Protein AF-A0A957MBE8-F1 (afdb_monomer_lite)

Sequence (113 aa):
HRGAEIARGEWLLFTDADMAHAVDGPRLAVSHALEQRLDALSLFVHQEYRSGLERLALSVAFAGLFAGRRPDNYVLNGQYILIRRAVYHESGGFGGVRGEALEDLALGNLLHR

pLDDT: mean 91.93, std 6.06, range [66.69, 98.25]
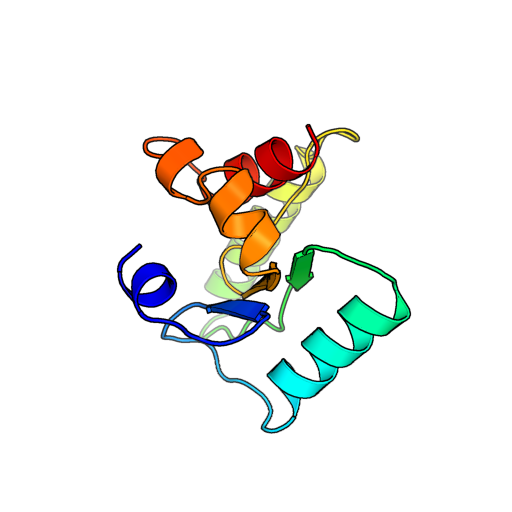
Foldseek 3Di:
DVCLVPDDDQKDKQADPPDDDDPCRVVVVVVVCVVVVHQKDADDDDDDDPDPVRVVVVVVVVVVVVVPDDPLFFAHDNRIMMGGSVLCVVLVHLVVQPPPPCSRSVNRNSSVD

Structure (mmCIF, N/CA/C/O backbone):
data_AF-A0A957MBE8-F1
#
_entry.id   AF-A0A957MBE8-F1
#
loop_
_atom_site.group_PDB
_atom_site.id
_atom_site.type_symbol
_atom_site.label_atom_id
_atom_site.label_alt_id
_atom_site.label_comp_id
_atom_site.label_asym_id
_atom_site.label_entity_id
_atom_site.label_seq_id
_atom_site.pdbx_PDB_ins_code
_atom_site.Cartn_x
_atom_site.Cartn_y
_atom_site.Cartn_z
_atom_site.occupancy
_atom_site.B_iso_or_equiv
_atom_site.auth_seq_id
_atom_site.auth_comp_id
_atom_site.auth_asym_id
_atom_site.auth_atom_id
_atom_site.pdbx_PDB_model_num
ATOM 1 N N . HIS A 1 1 ? -15.242 4.865 -3.372 1.00 79.62 1 HIS A N 1
ATOM 2 C CA . HIS A 1 1 ? -14.232 4.150 -4.183 1.00 79.62 1 HIS A CA 1
ATOM 3 C C . HIS A 1 1 ? -14.955 2.966 -4.808 1.00 79.62 1 HIS A C 1
ATOM 5 O O . HIS A 1 1 ? -15.082 1.930 -4.169 1.00 79.62 1 HIS A O 1
ATOM 11 N N . ARG A 1 2 ? -15.504 3.140 -6.021 1.00 88.06 2 ARG A N 1
ATOM 12 C CA . ARG A 1 2 ? -16.555 2.251 -6.562 1.00 88.06 2 ARG A CA 1
ATOM 13 C C . ARG A 1 2 ? -16.145 0.780 -6.664 1.00 88.06 2 ARG A C 1
ATOM 15 O O . ARG A 1 2 ? -16.975 -0.091 -6.446 1.00 88.06 2 ARG A O 1
ATOM 22 N N . GLY A 1 3 ? -14.870 0.497 -6.943 1.00 92.75 3 GLY A N 1
ATOM 23 C CA . GLY A 1 3 ? -14.355 -0.876 -6.971 1.00 92.75 3 GLY A CA 1
ATOM 24 C C . GLY A 1 3 ? -14.521 -1.603 -5.632 1.00 92.75 3 GLY A C 1
ATOM 25 O O . GLY A 1 3 ? -14.975 -2.742 -5.609 1.00 92.75 3 GLY A O 1
ATOM 26 N N . ALA A 1 4 ? -14.252 -0.921 -4.515 1.00 94.88 4 ALA A N 1
ATOM 27 C CA . ALA A 1 4 ? -14.412 -1.485 -3.174 1.00 94.88 4 ALA A CA 1
ATOM 28 C C . ALA A 1 4 ? -15.883 -1.754 -2.810 1.00 94.88 4 ALA A C 1
ATOM 30 O O . ALA A 1 4 ? -16.163 -2.659 -2.035 1.00 94.88 4 ALA A O 1
ATOM 31 N N . GLU A 1 5 ? -16.823 -0.994 -3.380 1.00 93.19 5 GLU A N 1
ATOM 32 C CA . GLU A 1 5 ? -18.265 -1.148 -3.129 1.00 93.19 5 GLU A CA 1
ATOM 33 C C . GLU A 1 5 ? -18.845 -2.405 -3.803 1.00 93.19 5 GLU A C 1
ATOM 35 O O . GLU A 1 5 ? -19.802 -2.989 -3.300 1.00 93.19 5 GLU A O 1
ATOM 40 N N . ILE A 1 6 ? -18.266 -2.838 -4.929 1.00 96.12 6 ILE A N 1
ATOM 41 C CA . ILE A 1 6 ? -18.735 -4.011 -5.690 1.00 96.12 6 ILE A CA 1
ATOM 42 C C . ILE A 1 6 ? -17.884 -5.267 -5.464 1.00 96.12 6 ILE A C 1
ATOM 44 O O . ILE A 1 6 ? -18.303 -6.370 -5.830 1.00 96.12 6 ILE A O 1
ATOM 48 N N . ALA A 1 7 ? -16.690 -5.115 -4.888 1.00 96.38 7 ALA A N 1
ATOM 49 C CA . ALA A 1 7 ? -15.787 -6.216 -4.594 1.00 96.38 7 ALA A CA 1
ATOM 50 C C . ALA A 1 7 ? -16.377 -7.154 -3.529 1.00 96.38 7 ALA A C 1
ATOM 52 O O . ALA A 1 7 ? -16.962 -6.726 -2.536 1.00 96.38 7 ALA A O 1
ATOM 53 N N . ARG A 1 8 ? -16.199 -8.463 -3.732 1.00 96.31 8 ARG A N 1
ATOM 54 C CA . ARG A 1 8 ? -16.756 -9.514 -2.856 1.00 96.31 8 ARG A CA 1
ATOM 55 C C . ARG A 1 8 ? -15.697 -10.316 -2.103 1.00 96.31 8 ARG A C 1
ATOM 57 O O . ARG A 1 8 ? -16.051 -11.186 -1.314 1.00 96.31 8 ARG A O 1
ATOM 64 N N . GLY A 1 9 ? -14.417 -10.046 -2.359 1.00 96.88 9 GLY A N 1
ATOM 65 C CA . GLY A 1 9 ? -13.310 -10.711 -1.677 1.00 96.88 9 GLY A CA 1
ATOM 66 C C . GLY A 1 9 ? -13.282 -10.397 -0.180 1.00 96.88 9 GLY A C 1
ATOM 67 O O . GLY A 1 9 ? -13.772 -9.358 0.263 1.00 96.88 9 GLY A O 1
ATOM 68 N N . GLU A 1 10 ? -12.697 -11.294 0.612 1.00 97.31 10 GLU A N 1
ATOM 69 C CA . GLU A 1 10 ? -12.391 -11.016 2.024 1.00 97.31 10 GLU A CA 1
ATOM 70 C C . GLU A 1 10 ? -11.309 -9.934 2.157 1.00 97.31 10 GLU A C 1
ATOM 72 O O . GLU A 1 10 ? -11.320 -9.146 3.099 1.00 97.31 10 GLU A O 1
ATOM 77 N N . TRP A 1 11 ? -10.422 -9.861 1.166 1.00 98.19 11 TRP A N 1
ATOM 78 C CA . TRP A 1 11 ? -9.371 -8.865 1.036 1.00 98.19 11 TRP A CA 1
ATOM 79 C C . TRP A 1 11 ? -9.637 -7.964 -0.167 1.00 98.19 11 TRP A C 1
ATOM 81 O O . TRP A 1 11 ? -10.108 -8.424 -1.210 1.00 98.19 11 TRP A O 1
ATOM 91 N N . LEU A 1 12 ? -9.311 -6.686 -0.016 1.00 98.00 12 LEU A N 1
ATOM 92 C CA . LEU A 1 12 ? -9.304 -5.691 -1.078 1.00 98.00 12 LEU A CA 1
ATOM 93 C C . LEU A 1 12 ? -7.854 -5.336 -1.392 1.00 98.00 12 LEU A C 1
ATOM 95 O O . LEU A 1 12 ? -7.103 -4.968 -0.490 1.00 98.00 12 LEU A O 1
ATOM 99 N N . LEU A 1 13 ? -7.479 -5.442 -2.665 1.00 96.81 13 LEU A N 1
ATOM 100 C CA . LEU A 1 13 ? -6.202 -4.954 -3.170 1.00 96.81 13 LEU A CA 1
ATOM 101 C C . LEU A 1 13 ? -6.448 -3.666 -3.954 1.00 96.81 13 LEU A C 1
ATOM 103 O O . LEU A 1 13 ? -7.109 -3.688 -4.993 1.00 96.81 13 LEU A O 1
ATOM 107 N N . PHE A 1 14 ? -5.913 -2.563 -3.448 1.00 95.88 14 PHE A N 1
ATOM 108 C CA . PHE A 1 14 ? -5.800 -1.304 -4.169 1.00 95.88 14 PHE A CA 1
ATOM 109 C C . PHE A 1 14 ? -4.419 -1.249 -4.803 1.00 95.88 14 PHE A C 1
ATOM 111 O O . PHE A 1 14 ? -3.410 -1.503 -4.141 1.00 95.88 14 PHE A O 1
ATOM 118 N N . THR A 1 15 ? -4.390 -0.966 -6.098 1.00 94.94 15 THR A N 1
ATOM 119 C CA . THR A 1 15 ? -3.154 -0.891 -6.859 1.00 94.94 15 THR A CA 1
ATOM 120 C C . THR A 1 15 ? -3.313 0.056 -8.034 1.00 94.94 15 THR A C 1
ATOM 122 O O . THR A 1 15 ? -4.427 0.234 -8.542 1.00 94.94 15 THR A O 1
ATOM 125 N N . ASP A 1 16 ? -2.207 0.665 -8.441 1.00 92.69 16 ASP A N 1
ATOM 126 C CA . ASP A 1 16 ? -2.190 1.580 -9.572 1.00 92.69 16 ASP A CA 1
ATOM 127 C C . ASP A 1 16 ? -2.356 0.833 -10.898 1.00 92.69 16 ASP A C 1
ATOM 129 O O . ASP A 1 16 ? -1.971 -0.327 -11.060 1.00 92.69 16 ASP A O 1
ATOM 133 N N . ALA A 1 17 ? -2.947 1.517 -11.876 1.00 91.50 17 ALA A N 1
ATOM 134 C CA . ALA A 1 17 ? -3.253 0.933 -13.180 1.00 91.50 17 ALA A CA 1
ATOM 135 C C . ALA A 1 17 ? -2.003 0.596 -14.014 1.00 91.50 17 ALA A C 1
ATOM 137 O O . ALA A 1 17 ? -2.099 -0.171 -14.971 1.00 91.50 17 ALA A O 1
ATOM 138 N N . ASP A 1 18 ? -0.854 1.179 -13.682 1.00 90.31 18 ASP A N 1
ATOM 139 C CA . ASP A 1 18 ? 0.436 0.955 -14.332 1.00 90.31 18 ASP A CA 1
ATOM 140 C C . ASP A 1 18 ? 1.315 -0.072 -13.598 1.00 90.31 18 ASP A C 1
ATOM 142 O O . ASP A 1 18 ? 2.441 -0.332 -14.025 1.00 90.31 18 ASP A O 1
ATOM 146 N N . MET A 1 19 ? 0.804 -0.716 -12.542 1.00 91.06 19 MET A N 1
ATOM 147 C CA . MET A 1 19 ? 1.541 -1.762 -11.845 1.00 91.06 19 MET A CA 1
ATOM 148 C C . MET A 1 19 ? 1.516 -3.096 -12.603 1.00 91.06 19 MET A C 1
ATOM 150 O O . MET A 1 19 ? 0.465 -3.645 -12.937 1.00 91.06 19 MET A O 1
ATOM 154 N N . ALA A 1 20 ? 2.699 -3.686 -12.783 1.00 91.94 20 ALA A N 1
ATOM 155 C CA . ALA A 1 20 ? 2.848 -5.073 -13.202 1.00 91.94 20 ALA A CA 1
ATOM 156 C C . ALA A 1 20 ? 2.926 -6.004 -11.982 1.00 91.94 20 ALA A C 1
ATOM 158 O O . ALA A 1 20 ? 3.834 -5.903 -11.155 1.00 91.94 20 ALA A O 1
ATOM 159 N N . HIS A 1 21 ? 1.996 -6.954 -11.885 1.00 92.00 21 HIS A N 1
ATOM 160 C CA . HIS A 1 21 ? 2.014 -7.974 -10.837 1.00 92.00 21 HIS A CA 1
ATOM 161 C C . HIS A 1 21 ? 2.645 -9.274 -11.331 1.00 92.00 21 HIS A C 1
ATOM 163 O O . HIS A 1 21 ? 2.334 -9.765 -12.416 1.00 92.00 21 HIS A O 1
ATOM 169 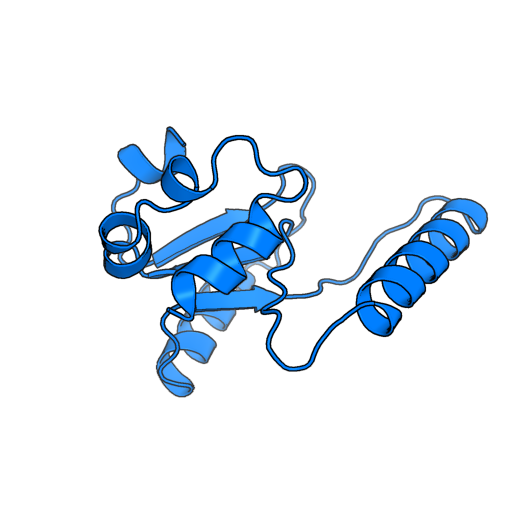N N . ALA A 1 22 ? 3.457 -9.901 -10.478 1.00 92.44 22 ALA A N 1
ATOM 170 C CA . ALA A 1 22 ? 3.743 -11.322 -10.626 1.00 92.44 22 ALA A CA 1
ATOM 171 C C . ALA A 1 22 ? 2.433 -12.123 -10.517 1.00 92.44 22 ALA A C 1
ATOM 173 O O . ALA A 1 22 ? 1.554 -11.760 -9.733 1.00 92.44 22 ALA A O 1
ATOM 174 N N . VAL A 1 23 ? 2.328 -13.239 -11.246 1.00 92.50 23 VAL A N 1
ATOM 175 C CA . VAL A 1 23 ? 1.127 -14.102 -11.260 1.00 92.50 23 VAL A CA 1
ATOM 176 C C . VAL A 1 23 ? 0.700 -14.505 -9.843 1.00 92.50 23 VAL A C 1
ATOM 178 O O . VAL A 1 23 ? -0.481 -14.481 -9.511 1.00 92.50 23 VAL A O 1
ATOM 181 N N . ASP A 1 24 ? 1.673 -14.805 -8.983 1.00 95.06 24 ASP A N 1
ATOM 182 C CA . ASP A 1 24 ? 1.452 -15.186 -7.587 1.00 95.06 24 ASP A CA 1
ATOM 183 C C . ASP A 1 24 ? 1.414 -14.007 -6.602 1.00 95.06 24 ASP A C 1
ATOM 185 O O . ASP A 1 24 ? 1.202 -14.217 -5.409 1.00 95.06 24 ASP A O 1
ATOM 189 N N . GLY A 1 25 ? 1.617 -12.769 -7.059 1.00 93.19 25 GLY A N 1
ATOM 190 C CA . GLY A 1 25 ? 1.800 -11.594 -6.201 1.00 93.19 25 GLY A CA 1
ATOM 191 C C . GLY A 1 25 ? 0.674 -11.399 -5.178 1.00 93.19 25 GLY A C 1
ATOM 192 O O . GLY A 1 25 ? 0.947 -11.434 -3.977 1.00 93.19 25 GLY A O 1
ATOM 193 N N . PRO A 1 26 ? -0.597 -11.264 -5.607 1.00 94.44 26 PRO A N 1
ATOM 194 C CA . PRO A 1 26 ? -1.724 -11.124 -4.684 1.00 94.44 26 PRO A CA 1
ATOM 195 C C . PRO A 1 26 ? -1.880 -12.311 -3.723 1.00 94.44 26 PRO A C 1
ATOM 197 O O . PRO A 1 26 ? -2.194 -12.114 -2.551 1.00 94.44 26 PRO A O 1
ATOM 200 N N . ARG A 1 27 ? -1.618 -13.541 -4.191 1.00 96.06 27 ARG A N 1
ATOM 201 C CA . ARG A 1 27 ? -1.669 -14.747 -3.351 1.00 96.06 27 ARG A CA 1
ATOM 202 C C . ARG A 1 27 ? -0.629 -14.675 -2.237 1.00 96.06 27 ARG A C 1
ATOM 204 O O . ARG A 1 27 ? -0.972 -14.895 -1.082 1.00 96.06 27 ARG A O 1
ATOM 211 N N . LEU A 1 28 ? 0.617 -14.343 -2.576 1.00 96.50 28 LEU A N 1
ATOM 212 C CA . LEU A 1 28 ? 1.711 -14.213 -1.612 1.00 96.50 28 LEU A CA 1
ATOM 213 C C . LEU A 1 28 ? 1.454 -13.085 -0.610 1.00 96.50 28 LEU A C 1
ATOM 215 O O . LEU A 1 28 ? 1.703 -13.269 0.578 1.00 96.50 28 LEU A O 1
ATOM 219 N N . ALA A 1 29 ? 0.909 -11.955 -1.063 1.00 96.56 29 ALA A N 1
ATOM 220 C CA . ALA A 1 29 ? 0.555 -10.843 -0.188 1.00 96.56 29 ALA A CA 1
ATOM 221 C C . ALA A 1 29 ? -0.518 -11.245 0.840 1.00 96.56 29 ALA A C 1
ATOM 223 O O . ALA A 1 29 ? -0.339 -11.012 2.034 1.00 96.56 29 ALA A O 1
ATOM 224 N N . VAL A 1 30 ? -1.592 -11.918 0.404 1.00 97.69 30 VAL A N 1
ATOM 225 C CA . VAL A 1 30 ? -2.627 -12.445 1.311 1.00 97.69 30 VAL A CA 1
ATOM 226 C C . VAL A 1 30 ? -2.044 -13.489 2.266 1.00 97.69 30 VAL A C 1
ATOM 228 O O . VAL A 1 30 ? -2.284 -13.404 3.468 1.00 97.69 30 VAL A O 1
ATOM 231 N N . SER A 1 31 ? -1.259 -14.452 1.768 1.00 97.81 31 SER A N 1
ATOM 232 C CA . SER A 1 31 ? -0.605 -15.464 2.610 1.00 97.81 31 SER A CA 1
ATOM 233 C C . SER A 1 31 ? 0.255 -14.820 3.696 1.00 97.81 31 SER A C 1
ATOM 235 O O . SER A 1 31 ? 0.108 -15.159 4.867 1.00 97.81 31 SER A O 1
ATOM 237 N N . HIS A 1 32 ? 1.073 -13.832 3.332 1.00 97.75 32 HIS A N 1
ATOM 238 C CA . HIS A 1 32 ? 1.911 -13.112 4.282 1.00 97.75 32 HIS A CA 1
ATOM 239 C C . HIS A 1 32 ? 1.082 -12.348 5.324 1.00 97.75 32 HIS A C 1
ATOM 241 O O . HIS A 1 32 ? 1.381 -12.409 6.515 1.00 97.75 32 HIS A O 1
ATOM 247 N N . ALA A 1 33 ? 0.005 -11.676 4.903 1.00 97.50 33 ALA A N 1
ATOM 248 C CA . ALA A 1 33 ? -0.892 -10.976 5.820 1.00 97.50 33 ALA A CA 1
ATOM 249 C C . ALA A 1 33 ? -1.533 -11.928 6.839 1.00 97.50 33 ALA A C 1
ATOM 251 O O . ALA A 1 33 ? -1.619 -11.606 8.021 1.00 97.50 33 ALA A O 1
ATOM 252 N N . LEU A 1 34 ? -1.945 -13.119 6.399 1.00 97.88 34 LEU A N 1
ATOM 253 C CA . LEU A 1 34 ? -2.517 -14.144 7.272 1.00 97.88 34 LEU A CA 1
ATOM 254 C C . LEU A 1 34 ? -1.482 -14.708 8.252 1.00 97.88 34 LEU A C 1
ATOM 256 O O . LEU A 1 34 ? -1.767 -14.807 9.445 1.00 97.88 34 LEU A O 1
ATOM 260 N N . GLU A 1 35 ? -0.284 -15.043 7.769 1.00 98.25 35 GLU A N 1
ATOM 261 C CA . GLU A 1 35 ? 0.819 -15.557 8.592 1.00 98.25 35 GLU A CA 1
ATOM 262 C C . GLU A 1 35 ? 1.220 -14.570 9.692 1.00 98.25 35 GLU A C 1
ATOM 264 O O . GLU A 1 35 ? 1.409 -14.961 10.844 1.00 98.25 35 GLU A O 1
ATOM 269 N N . GLN A 1 36 ? 1.298 -13.284 9.347 1.00 97.62 36 GLN A N 1
ATOM 270 C CA . GLN A 1 36 ? 1.660 -12.207 10.268 1.00 97.62 36 GLN A CA 1
ATOM 271 C C . GLN A 1 36 ? 0.463 -11.652 11.059 1.00 97.62 36 GLN A C 1
ATOM 273 O O . GLN A 1 36 ? 0.641 -10.754 11.877 1.00 97.62 36 GLN A O 1
ATOM 278 N N . ARG A 1 37 ? -0.749 -12.191 10.847 1.00 96.75 37 ARG A N 1
ATOM 279 C CA . ARG A 1 37 ? -2.006 -11.733 11.471 1.00 96.75 37 ARG A CA 1
ATOM 280 C C . ARG A 1 37 ? -2.244 -10.229 11.302 1.00 96.75 37 ARG A C 1
ATOM 282 O O . ARG A 1 37 ? -2.659 -9.548 12.234 1.00 96.75 37 ARG A O 1
ATOM 289 N N . LEU A 1 38 ? -1.959 -9.726 10.110 1.00 95.75 38 LEU A N 1
ATOM 290 C CA . LEU A 1 38 ? -2.187 -8.338 9.741 1.00 95.75 38 LEU A CA 1
ATOM 291 C C . LEU A 1 38 ? -3.630 -8.148 9.272 1.00 95.75 38 LEU A C 1
ATOM 293 O O . LEU A 1 38 ? -4.241 -9.057 8.708 1.00 95.75 38 LEU A O 1
ATOM 297 N N . ASP A 1 39 ? -4.138 -6.935 9.453 1.00 95.50 39 ASP A N 1
ATOM 298 C CA . ASP A 1 39 ? -5.417 -6.490 8.890 1.00 95.50 39 ASP A CA 1
ATOM 299 C C . ASP A 1 39 ? -5.239 -5.664 7.612 1.00 95.50 39 ASP A C 1
ATOM 301 O O . ASP A 1 39 ? -6.134 -5.597 6.767 1.00 95.50 39 ASP A O 1
ATOM 305 N N . ALA A 1 40 ? -4.053 -5.083 7.443 1.00 95.31 40 ALA A N 1
ATOM 306 C CA . ALA A 1 40 ? -3.619 -4.408 6.236 1.00 95.31 40 ALA A CA 1
ATOM 307 C C . ALA A 1 40 ? -2.109 -4.586 6.041 1.00 95.31 40 ALA A C 1
ATOM 309 O O . ALA A 1 40 ? -1.352 -4.698 7.006 1.00 95.31 40 ALA A O 1
ATOM 310 N N . LEU A 1 41 ? -1.667 -4.583 4.787 1.00 94.81 41 LEU A N 1
ATOM 311 C CA . LEU A 1 41 ? -0.263 -4.484 4.415 1.00 94.81 41 LEU A CA 1
ATOM 312 C C . LEU A 1 41 ? -0.110 -3.539 3.226 1.00 94.81 41 LEU A C 1
ATOM 314 O O . LEU A 1 41 ? -1.009 -3.390 2.399 1.00 94.81 41 LEU A O 1
ATOM 318 N N . SER A 1 42 ? 1.063 -2.938 3.107 1.00 94.88 42 SER A N 1
ATOM 319 C CA . SER A 1 42 ? 1.440 -2.178 1.925 1.00 94.88 42 SER A CA 1
ATOM 320 C C . SER A 1 42 ? 2.884 -2.482 1.561 1.00 94.88 42 SER A C 1
ATOM 322 O O . SER A 1 42 ? 3.694 -2.800 2.434 1.00 94.88 42 SER A O 1
ATOM 324 N N . LEU A 1 43 ? 3.188 -2.446 0.265 1.00 92.69 43 LEU A N 1
ATOM 325 C CA . LEU A 1 43 ? 4.494 -2.822 -0.264 1.00 92.69 43 LEU A CA 1
ATOM 326 C C . LEU A 1 43 ? 5.130 -1.646 -0.995 1.00 92.69 43 LEU A C 1
ATOM 328 O O . LEU A 1 43 ? 4.518 -1.031 -1.867 1.00 92.69 43 LEU A O 1
ATOM 332 N N . PHE A 1 44 ? 6.403 -1.393 -0.701 1.00 89.06 44 PHE A N 1
ATOM 333 C CA . PHE A 1 44 ? 7.265 -0.649 -1.612 1.00 89.06 44 PHE A CA 1
ATOM 334 C C . PHE A 1 44 ? 7.753 -1.613 -2.687 1.00 89.06 44 PHE A C 1
ATOM 336 O O . PHE A 1 44 ? 8.514 -2.540 -2.408 1.00 89.06 44 PHE A O 1
ATOM 343 N N . VAL A 1 45 ? 7.256 -1.425 -3.905 1.00 86.62 45 VAL A N 1
ATOM 344 C CA . VAL A 1 45 ? 7.562 -2.295 -5.041 1.00 86.62 45 VAL A CA 1
ATOM 345 C C . VAL A 1 45 ? 8.789 -1.805 -5.804 1.00 86.62 45 VAL A C 1
ATOM 347 O O . VAL A 1 45 ? 9.231 -0.661 -5.654 1.00 86.62 45 VAL A O 1
ATOM 350 N N . HIS A 1 46 ? 9.337 -2.685 -6.641 1.00 89.19 46 HIS A N 1
ATOM 351 C CA . HIS A 1 46 ? 10.374 -2.311 -7.591 1.00 89.19 46 HIS A CA 1
ATOM 352 C C . HIS A 1 46 ? 9.864 -1.209 -8.529 1.00 89.19 46 HIS A C 1
ATOM 354 O O . HIS A 1 46 ? 8.777 -1.330 -9.085 1.00 89.19 46 HIS A O 1
ATOM 360 N N . GLN A 1 47 ? 10.652 -0.146 -8.690 1.00 89.44 47 GLN A N 1
ATOM 361 C CA . GLN A 1 47 ? 10.311 0.985 -9.549 1.00 89.44 47 GLN A CA 1
ATOM 362 C C . GLN A 1 47 ? 11.032 0.845 -10.887 1.00 89.44 47 GLN A C 1
ATOM 364 O O . GLN A 1 47 ? 12.264 0.777 -10.917 1.00 89.44 47 GLN A O 1
ATOM 369 N N . GLU A 1 48 ? 10.276 0.856 -11.979 1.00 89.19 48 GLU A N 1
ATOM 370 C CA . GLU A 1 48 ? 10.825 0.974 -13.327 1.00 89.19 48 GLU A CA 1
ATOM 371 C C . GLU A 1 48 ? 10.972 2.453 -13.704 1.00 89.19 48 GLU A C 1
ATOM 373 O O . GLU A 1 48 ? 10.109 3.278 -13.413 1.00 89.19 48 GLU A O 1
ATOM 378 N N . TYR A 1 49 ? 12.079 2.807 -14.352 1.00 88.81 49 TYR A N 1
ATOM 379 C CA . TYR A 1 49 ? 12.381 4.180 -14.761 1.00 88.81 49 TYR A CA 1
ATOM 380 C C . TYR A 1 49 ? 12.945 4.197 -16.178 1.00 88.81 49 TYR A C 1
ATOM 382 O O . TYR A 1 49 ? 13.715 3.320 -16.572 1.00 88.81 49 TYR A O 1
ATOM 390 N N . ARG A 1 50 ? 12.584 5.224 -16.949 1.00 89.75 50 ARG A N 1
ATOM 391 C CA . ARG A 1 50 ? 12.986 5.388 -18.354 1.00 89.75 50 ARG A CA 1
ATOM 392 C C . ARG A 1 50 ? 14.284 6.174 -18.496 1.00 89.75 50 ARG A C 1
ATOM 394 O O . ARG A 1 50 ? 14.923 6.116 -19.544 1.00 89.75 50 ARG A O 1
ATOM 401 N N . SER A 1 51 ? 14.687 6.914 -17.460 1.00 94.25 51 SER A N 1
ATOM 402 C CA . SER A 1 51 ? 15.908 7.723 -17.475 1.00 94.25 51 SER A CA 1
ATOM 403 C C . SER A 1 51 ? 16.603 7.817 -16.113 1.00 94.25 51 SER A C 1
ATOM 405 O O . SER A 1 51 ? 16.018 7.586 -15.054 1.00 94.25 51 SER A O 1
ATOM 407 N N . GLY A 1 52 ? 17.881 8.214 -16.131 1.00 94.50 52 GLY A N 1
ATOM 408 C CA . GLY A 1 52 ? 18.648 8.459 -14.906 1.00 94.50 52 GLY A CA 1
ATOM 409 C C . GLY A 1 52 ? 18.114 9.627 -14.066 1.00 94.50 52 GLY A C 1
ATOM 410 O O . GLY A 1 52 ? 18.243 9.592 -12.843 1.00 94.50 52 GLY A O 1
ATOM 411 N N . LEU A 1 53 ? 17.486 10.627 -14.699 1.00 95.06 53 LEU A N 1
ATOM 412 C CA . LEU A 1 53 ? 16.871 11.759 -13.998 1.00 95.06 53 LEU A CA 1
ATOM 413 C C . LEU A 1 53 ? 15.600 11.342 -13.257 1.00 95.06 53 LEU A C 1
ATOM 415 O O . LEU A 1 53 ? 15.434 11.728 -12.106 1.00 95.06 53 LEU A O 1
ATOM 419 N N . GLU A 1 54 ? 14.754 10.509 -13.869 1.00 93.06 54 GLU A N 1
ATOM 420 C CA . GLU A 1 54 ? 13.584 9.928 -13.193 1.00 93.06 54 GLU A CA 1
ATOM 421 C C . GLU A 1 54 ? 14.008 9.107 -11.974 1.00 93.06 54 GLU A C 1
ATOM 423 O O . GLU A 1 54 ? 13.473 9.291 -10.880 1.00 93.06 54 GLU A O 1
ATOM 428 N N . ARG A 1 55 ? 15.043 8.270 -12.129 1.00 93.81 55 ARG A N 1
ATOM 429 C CA . ARG A 1 55 ? 15.599 7.492 -11.016 1.00 93.81 55 ARG A CA 1
ATOM 430 C C . ARG A 1 55 ? 16.083 8.388 -9.877 1.00 93.81 55 ARG A C 1
ATOM 432 O O . ARG A 1 55 ? 15.824 8.087 -8.712 1.00 93.81 55 ARG A O 1
ATOM 439 N N . LEU A 1 56 ? 16.795 9.472 -10.193 1.00 94.81 56 LEU A N 1
ATOM 440 C CA . LEU A 1 56 ? 17.288 10.413 -9.187 1.00 94.81 56 LEU A CA 1
ATOM 441 C C . LEU A 1 56 ? 16.133 11.145 -8.496 1.00 94.81 56 LEU A C 1
ATOM 443 O O . LEU A 1 56 ? 16.119 11.217 -7.271 1.00 94.81 56 LEU A O 1
ATOM 447 N N . ALA A 1 57 ? 15.157 11.636 -9.260 1.00 93.56 57 ALA A N 1
ATOM 448 C CA . ALA A 1 57 ? 13.992 12.335 -8.728 1.00 93.56 57 ALA A CA 1
ATOM 449 C C . ALA A 1 57 ? 13.193 11.449 -7.761 1.00 93.56 57 ALA A C 1
ATOM 451 O O . ALA A 1 57 ? 12.910 11.876 -6.642 1.00 93.56 57 ALA A O 1
ATOM 452 N N . LEU A 1 58 ? 12.914 10.195 -8.139 1.00 90.38 58 LEU A N 1
ATOM 453 C CA . LEU A 1 58 ? 12.253 9.223 -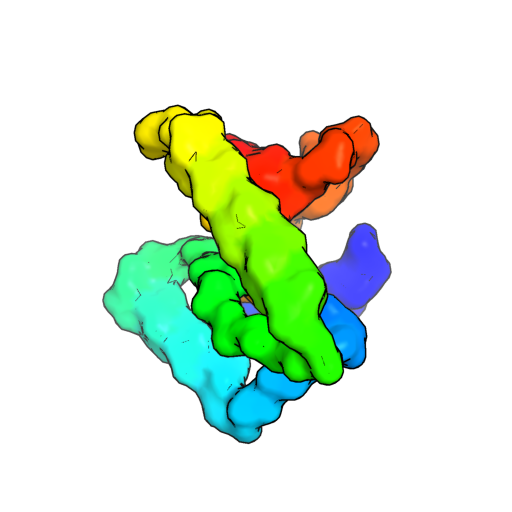7.262 1.00 90.38 58 LEU A CA 1
ATOM 454 C C . LEU A 1 58 ? 13.087 8.915 -6.017 1.00 90.38 58 LEU A C 1
ATOM 456 O O . LEU A 1 58 ? 12.552 8.861 -4.915 1.00 90.38 58 LEU A O 1
ATOM 460 N N . SER A 1 59 ? 14.405 8.764 -6.168 1.00 91.38 59 SER A N 1
ATOM 461 C CA . SER A 1 59 ? 15.298 8.507 -5.032 1.00 91.38 59 SER A CA 1
ATOM 462 C C . SER A 1 59 ? 15.284 9.663 -4.025 1.00 91.38 59 SER A C 1
ATOM 464 O O . SER A 1 59 ? 15.228 9.428 -2.820 1.00 91.38 59 SER A O 1
ATOM 466 N N . VAL A 1 60 ? 15.289 10.911 -4.508 1.00 93.88 60 VAL A N 1
ATOM 467 C CA . VAL A 1 60 ? 15.181 12.111 -3.663 1.00 93.88 60 VAL A CA 1
ATOM 468 C C . VAL A 1 60 ? 13.801 12.201 -3.010 1.00 93.88 60 VAL A C 1
ATOM 470 O O . VAL A 1 60 ? 13.718 12.496 -1.820 1.00 93.88 60 VAL A O 1
ATOM 473 N N . ALA A 1 61 ? 12.728 11.899 -3.746 1.00 88.94 61 ALA A N 1
ATOM 474 C CA . ALA A 1 61 ? 11.372 11.880 -3.206 1.00 88.94 61 ALA A CA 1
ATOM 475 C C . ALA A 1 61 ? 11.220 10.846 -2.076 1.00 88.94 61 ALA A C 1
ATOM 477 O O . ALA A 1 61 ? 10.750 11.196 -0.993 1.00 88.94 61 ALA A O 1
ATOM 478 N N . PHE A 1 62 ? 11.692 9.608 -2.274 1.00 88.81 62 PHE A N 1
ATOM 479 C CA . PHE A 1 62 ? 11.691 8.586 -1.222 1.00 88.81 62 PHE A CA 1
ATOM 480 C C . PHE A 1 62 ? 12.565 8.988 -0.036 1.00 88.81 62 PHE A C 1
ATOM 482 O O . PHE A 1 62 ? 12.135 8.845 1.107 1.00 88.81 62 PHE A O 1
ATOM 489 N N . ALA A 1 63 ? 13.759 9.538 -0.276 1.00 90.38 63 ALA A N 1
ATOM 490 C CA . ALA A 1 63 ? 14.610 10.030 0.804 1.00 90.38 63 ALA A CA 1
ATOM 491 C C . ALA A 1 63 ? 13.894 11.102 1.641 1.00 90.38 63 ALA A C 1
ATOM 493 O O . ALA A 1 63 ? 13.923 11.032 2.868 1.00 90.38 63 ALA A O 1
ATOM 494 N N . GLY A 1 64 ? 13.198 12.043 0.996 1.00 89.25 64 GLY A N 1
ATOM 495 C CA . GLY A 1 64 ? 12.380 13.052 1.670 1.00 89.25 64 GLY A CA 1
ATOM 496 C C . GLY A 1 64 ? 11.230 12.446 2.478 1.00 89.25 64 GLY A C 1
ATOM 497 O O . GLY A 1 64 ? 11.058 12.793 3.647 1.00 89.25 64 GLY A O 1
ATOM 498 N N . LEU A 1 65 ? 10.488 11.497 1.895 1.00 84.62 65 LEU A N 1
ATOM 499 C CA . LEU A 1 65 ? 9.393 10.791 2.567 1.00 84.62 65 LEU A CA 1
ATOM 500 C C . LEU A 1 65 ? 9.875 10.075 3.837 1.00 84.62 65 LEU A C 1
ATOM 502 O O . LEU A 1 65 ? 9.277 10.229 4.902 1.00 84.62 65 LEU A O 1
ATOM 506 N N . PHE A 1 66 ? 10.966 9.312 3.743 1.00 85.38 66 PHE A N 1
ATOM 507 C CA . PHE A 1 66 ? 11.487 8.548 4.876 1.00 85.38 66 PHE A CA 1
ATOM 508 C C . PHE A 1 66 ? 12.196 9.425 5.911 1.00 85.38 66 PHE A C 1
ATOM 510 O O . PHE A 1 66 ? 12.078 9.149 7.102 1.00 85.38 66 PHE A O 1
ATOM 517 N N . ALA A 1 67 ? 12.871 10.502 5.501 1.00 87.44 67 ALA A N 1
ATOM 518 C CA . ALA A 1 67 ? 13.468 11.458 6.435 1.00 87.44 67 ALA A CA 1
ATOM 519 C C . ALA A 1 67 ? 12.407 12.248 7.220 1.00 87.44 67 ALA A C 1
ATOM 521 O O . ALA A 1 67 ? 12.617 12.575 8.385 1.00 87.44 67 ALA A O 1
ATOM 522 N N . GLY A 1 68 ? 11.261 12.541 6.596 1.00 80.69 68 GLY A N 1
ATOM 523 C CA . GLY A 1 68 ? 10.125 13.208 7.237 1.00 80.69 68 GLY A CA 1
ATOM 524 C C . GLY A 1 68 ? 9.221 12.278 8.055 1.00 80.69 68 GLY A C 1
ATOM 525 O O . GLY A 1 68 ? 8.291 12.754 8.713 1.00 80.69 68 GLY A O 1
ATOM 526 N N . ARG A 1 69 ? 9.460 10.960 8.024 1.00 78.75 69 ARG A N 1
ATOM 527 C CA . ARG A 1 69 ? 8.634 9.970 8.720 1.00 78.75 69 ARG A CA 1
ATOM 528 C C . ARG A 1 69 ? 8.807 10.101 10.233 1.00 78.75 69 ARG A C 1
ATOM 530 O O . ARG A 1 69 ? 9.909 9.983 10.761 1.00 78.75 69 ARG A O 1
ATOM 537 N N . ARG A 1 70 ? 7.691 10.277 10.941 1.00 75.12 70 ARG A N 1
A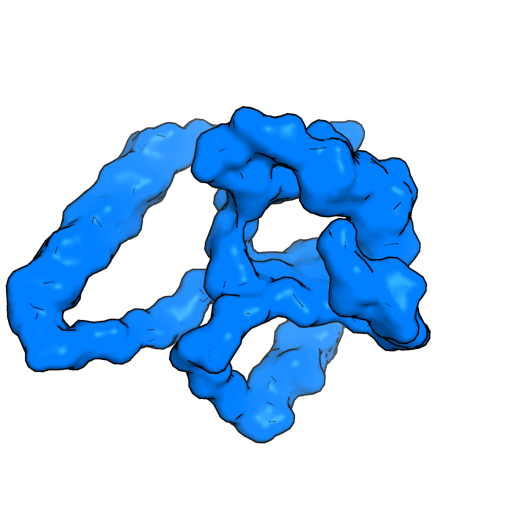TOM 538 C CA . ARG A 1 70 ? 7.644 10.169 12.403 1.00 75.12 70 ARG A CA 1
ATOM 539 C C . ARG A 1 70 ? 7.383 8.718 12.833 1.00 75.12 70 ARG A C 1
ATOM 541 O O . ARG A 1 70 ? 6.786 7.975 12.052 1.00 75.12 70 ARG A O 1
ATOM 548 N N . PRO A 1 71 ? 7.818 8.296 14.037 1.00 70.88 71 PRO A N 1
ATOM 549 C CA . PRO A 1 71 ? 7.640 6.920 14.513 1.00 70.88 71 PRO A CA 1
ATOM 550 C C . PRO A 1 71 ? 6.178 6.451 14.539 1.00 70.88 71 PRO A C 1
ATOM 552 O O . PRO A 1 71 ? 5.914 5.267 14.367 1.00 70.88 71 PRO A O 1
ATOM 555 N N . ASP A 1 72 ? 5.252 7.387 14.727 1.00 71.94 72 ASP A N 1
ATOM 556 C CA . ASP A 1 72 ? 3.805 7.206 14.835 1.00 71.94 72 ASP A CA 1
ATOM 557 C C . ASP A 1 72 ? 3.051 7.363 13.504 1.00 71.94 72 ASP A C 1
ATOM 559 O O . ASP A 1 72 ? 1.864 7.057 13.441 1.00 71.94 72 ASP A O 1
ATOM 563 N N . ASN A 1 73 ? 3.721 7.791 12.428 1.00 72.44 73 ASN A N 1
ATOM 564 C CA . ASN A 1 73 ? 3.093 7.902 11.114 1.00 72.44 73 ASN A CA 1
ATOM 565 C C . ASN A 1 73 ? 3.130 6.552 10.404 1.00 72.44 73 ASN A C 1
ATOM 567 O O . ASN A 1 73 ? 4.203 6.045 10.086 1.00 72.44 73 ASN A O 1
ATOM 571 N N . TYR A 1 74 ? 1.982 5.986 10.060 1.00 81.44 74 TYR A N 1
ATOM 572 C CA . TYR A 1 74 ? 1.907 4.746 9.290 1.00 81.44 74 TYR A CA 1
ATOM 573 C C . TYR A 1 74 ? 1.919 5.093 7.805 1.00 81.44 74 TYR A C 1
ATOM 575 O O . TYR A 1 74 ? 1.068 5.827 7.319 1.00 81.44 74 TYR A O 1
ATOM 583 N N . VAL A 1 75 ? 2.938 4.614 7.089 1.00 83.62 75 VAL A N 1
ATOM 584 C CA . VAL A 1 75 ? 3.083 4.884 5.656 1.00 83.62 75 VAL A CA 1
ATOM 585 C C . VAL A 1 75 ? 2.521 3.689 4.915 1.00 83.62 75 VAL A C 1
ATOM 587 O O . VAL A 1 75 ? 3.107 2.608 4.947 1.00 83.62 75 VAL A O 1
ATOM 590 N N . LEU A 1 76 ? 1.386 3.902 4.259 1.00 90.56 76 LEU A N 1
ATOM 591 C CA . LEU A 1 76 ? 0.946 3.045 3.173 1.00 90.56 76 LEU A CA 1
ATOM 592 C C . LEU A 1 76 ? 1.489 3.636 1.877 1.00 90.56 76 LEU A C 1
ATOM 594 O O . LEU A 1 76 ? 1.394 4.838 1.654 1.00 90.56 76 LEU A O 1
ATOM 598 N N . ASN A 1 77 ? 2.077 2.791 1.044 1.00 91.25 77 ASN A N 1
ATOM 599 C CA . ASN A 1 77 ? 2.393 3.127 -0.330 1.00 91.25 77 ASN A CA 1
ATOM 600 C C . ASN A 1 77 ? 1.128 2.949 -1.182 1.00 91.25 77 ASN A C 1
ATOM 602 O O . ASN A 1 77 ? 0.693 1.812 -1.383 1.00 91.25 77 ASN A O 1
ATOM 606 N N . GLY A 1 78 ? 0.568 4.046 -1.700 1.00 89.81 78 GLY A N 1
ATOM 607 C CA . GLY A 1 78 ? -0.633 4.051 -2.541 1.00 89.81 78 GLY A CA 1
ATOM 608 C C . GLY A 1 78 ? -0.601 3.066 -3.713 1.00 89.81 78 GLY A C 1
ATOM 609 O O . GLY A 1 78 ? -1.634 2.491 -4.048 1.00 89.81 78 GLY A O 1
ATOM 610 N N . GLN A 1 79 ? 0.589 2.775 -4.250 1.00 93.19 79 GLN A N 1
ATOM 611 C CA . GLN A 1 79 ? 0.758 1.847 -5.372 1.00 93.19 79 GLN A CA 1
ATOM 612 C C . GLN A 1 79 ? 0.306 0.414 -5.041 1.00 93.19 79 GLN A C 1
ATOM 614 O O . GLN A 1 79 ? -0.111 -0.332 -5.930 1.00 93.19 79 GLN A O 1
ATOM 619 N N . TYR A 1 80 ? 0.420 -0.010 -3.777 1.00 95.88 80 TYR A N 1
ATOM 620 C CA . TYR A 1 80 ? 0.036 -1.354 -3.349 1.00 95.88 80 TYR A CA 1
ATOM 621 C C . TYR A 1 80 ? -0.455 -1.356 -1.904 1.00 95.88 80 TYR A C 1
ATOM 623 O O . TYR A 1 80 ? 0.345 -1.311 -0.965 1.00 95.88 80 TYR A O 1
ATOM 631 N N . ILE A 1 81 ? -1.769 -1.478 -1.718 1.00 96.75 81 ILE A N 1
ATOM 632 C CA . ILE A 1 81 ? -2.411 -1.572 -0.402 1.00 96.75 81 ILE A CA 1
ATOM 633 C C . ILE A 1 81 ? -3.342 -2.781 -0.397 1.00 96.75 81 ILE A C 1
ATOM 635 O O . ILE A 1 81 ? -4.352 -2.804 -1.100 1.00 96.75 81 ILE A O 1
ATOM 639 N N . LEU A 1 82 ? -3.025 -3.779 0.425 1.00 97.50 82 LEU A N 1
ATOM 640 C CA . LEU A 1 82 ? -3.905 -4.906 0.712 1.00 97.50 82 LEU A CA 1
ATOM 641 C C . LEU A 1 82 ? -4.561 -4.688 2.076 1.00 97.50 82 LEU A C 1
ATOM 643 O O . LEU A 1 82 ? -3.865 -4.470 3.061 1.00 97.50 82 LEU A O 1
ATOM 647 N N . ILE A 1 83 ? -5.884 -4.780 2.160 1.00 97.56 83 ILE A N 1
ATOM 648 C CA . ILE A 1 83 ? -6.625 -4.569 3.410 1.00 97.56 83 ILE A CA 1
ATOM 649 C C . ILE A 1 83 ? -7.818 -5.513 3.515 1.00 97.56 83 ILE A C 1
ATOM 651 O O . ILE A 1 83 ? -8.495 -5.790 2.521 1.00 97.56 83 ILE A O 1
ATOM 655 N N . ARG A 1 84 ? -8.100 -6.018 4.720 1.00 97.62 84 ARG A N 1
ATOM 656 C CA . ARG A 1 84 ? -9.324 -6.779 4.988 1.00 97.62 84 ARG A CA 1
ATOM 657 C C . ARG A 1 84 ? -10.539 -5.920 4.674 1.00 97.62 84 ARG A C 1
ATOM 659 O O . ARG A 1 84 ? -10.668 -4.796 5.152 1.00 97.62 84 ARG A O 1
ATOM 666 N N . ARG A 1 85 ? -11.483 -6.474 3.918 1.00 97.75 85 ARG A N 1
ATOM 667 C CA . ARG A 1 85 ? -12.696 -5.764 3.499 1.00 97.75 85 ARG A CA 1
ATOM 668 C C . ARG A 1 85 ? -13.501 -5.248 4.694 1.00 97.75 85 ARG A C 1
ATOM 670 O O . ARG A 1 85 ? -13.996 -4.129 4.636 1.00 97.75 85 ARG A O 1
ATOM 677 N N . ALA A 1 86 ? -13.612 -6.035 5.768 1.00 97.25 86 ALA A N 1
ATOM 678 C CA . ALA A 1 86 ? -14.301 -5.616 6.993 1.00 97.25 86 ALA A CA 1
ATOM 679 C C . ALA A 1 86 ? -13.654 -4.358 7.598 1.00 97.25 86 ALA A C 1
ATOM 681 O O . ALA A 1 86 ? -14.322 -3.339 7.733 1.00 97.25 86 ALA A O 1
ATOM 682 N N . VAL A 1 87 ? -12.335 -4.390 7.805 1.00 96.94 87 VAL A N 1
ATOM 683 C CA . VAL A 1 87 ? -11.546 -3.278 8.363 1.00 96.94 87 VAL A CA 1
ATOM 684 C C . VAL A 1 87 ? -11.612 -2.028 7.480 1.00 96.94 87 VAL A C 1
ATOM 686 O O . VAL A 1 87 ? -11.780 -0.912 7.974 1.00 96.94 87 VAL A O 1
ATOM 689 N N . TYR A 1 88 ? -11.554 -2.193 6.155 1.00 97.19 88 TYR A N 1
ATOM 690 C CA . TYR A 1 88 ? -11.735 -1.081 5.220 1.00 97.19 88 TYR A CA 1
ATOM 691 C C . TYR A 1 88 ? -13.109 -0.407 5.367 1.00 97.19 88 TYR A C 1
ATOM 693 O O . TYR A 1 88 ? -13.202 0.815 5.313 1.00 97.19 88 TYR A O 1
ATOM 701 N N . HIS A 1 89 ? -14.185 -1.174 5.550 1.00 95.94 89 HIS A N 1
ATOM 702 C CA . HIS A 1 89 ? -15.520 -0.594 5.707 1.00 95.94 89 HIS A CA 1
ATOM 703 C C . HIS A 1 89 ? -15.755 -0.012 7.103 1.00 95.94 89 HIS A C 1
ATOM 705 O O . HIS A 1 89 ? -16.333 1.066 7.205 1.00 95.94 89 HIS A O 1
ATOM 711 N N . GLU A 1 90 ? -15.298 -0.690 8.156 1.00 96.00 90 GLU A N 1
ATOM 712 C CA . GLU A 1 90 ? -15.439 -0.249 9.551 1.00 96.00 90 GLU A CA 1
ATOM 713 C C . GLU A 1 90 ? -14.700 1.068 9.812 1.00 96.00 90 GLU A C 1
ATOM 715 O O . GLU A 1 90 ? -15.240 1.952 10.472 1.00 96.00 90 GLU A O 1
ATOM 720 N N . SER A 1 91 ? -13.515 1.246 9.220 1.00 95.50 91 SER A N 1
ATOM 721 C CA . SER A 1 91 ? -12.768 2.511 9.286 1.00 95.50 91 SER A CA 1
ATOM 722 C C . SER A 1 91 ? -13.390 3.647 8.460 1.00 95.50 91 SER A C 1
ATOM 724 O O . SER A 1 91 ? -13.008 4.803 8.615 1.00 95.50 91 SER A O 1
ATOM 726 N N . GLY A 1 92 ? -14.325 3.353 7.548 1.00 95.44 92 GLY A N 1
ATOM 727 C CA . GLY A 1 92 ? -14.797 4.293 6.523 1.00 95.44 92 GLY A CA 1
ATOM 728 C C . GLY A 1 92 ? -13.868 4.407 5.303 1.00 95.44 92 GLY A C 1
ATOM 729 O O . GLY A 1 92 ? -14.203 5.101 4.334 1.00 95.44 92 GLY A O 1
ATOM 730 N N . GLY A 1 93 ? -12.732 3.701 5.316 1.00 95.06 93 GLY A N 1
ATOM 731 C CA . GLY A 1 93 ? -11.795 3.574 4.204 1.00 95.06 93 GLY A CA 1
ATOM 732 C C . GLY A 1 93 ? -11.336 4.922 3.653 1.00 95.06 93 GLY A C 1
ATOM 733 O O . GLY A 1 93 ? -11.227 5.912 4.375 1.00 95.06 93 GLY A O 1
ATOM 734 N N . PHE A 1 94 ? -11.147 5.000 2.336 1.00 95.38 94 PHE A N 1
ATOM 735 C CA . PHE A 1 94 ? -10.792 6.263 1.678 1.00 95.38 94 PHE A CA 1
ATOM 736 C C . PHE A 1 94 ? -11.884 7.343 1.775 1.00 95.38 94 PHE A C 1
ATOM 738 O O . PHE A 1 94 ? -11.622 8.517 1.539 1.00 95.38 94 PHE A O 1
ATOM 745 N N . GLY A 1 95 ? -13.119 6.980 2.140 1.00 95.00 95 GLY A N 1
ATOM 746 C CA . GLY A 1 95 ? -14.157 7.964 2.444 1.00 95.00 95 GLY A CA 1
ATOM 747 C C . GLY A 1 95 ? -13.845 8.775 3.705 1.00 95.00 95 GLY A C 1
ATOM 748 O O . GLY A 1 95 ? -14.138 9.968 3.735 1.00 95.00 95 GLY A O 1
ATOM 749 N N . GLY A 1 96 ? -13.216 8.149 4.707 1.00 93.44 96 GLY A N 1
ATOM 750 C CA . GLY A 1 96 ? -12.853 8.774 5.984 1.00 93.44 96 GLY A CA 1
ATOM 751 C C . GLY A 1 96 ? -11.670 9.743 5.909 1.00 93.44 96 GLY A C 1
ATOM 752 O O . GLY A 1 96 ? -11.487 10.544 6.819 1.00 93.44 96 GLY A O 1
ATOM 753 N N . VAL A 1 97 ? -10.898 9.702 4.820 1.00 94.50 97 VAL A N 1
ATOM 754 C CA . VAL A 1 97 ? -9.715 10.554 4.581 1.00 94.50 97 VAL A CA 1
ATOM 755 C C . VAL A 1 97 ? -9.855 11.417 3.328 1.00 94.50 97 VAL A C 1
ATOM 757 O O . VAL A 1 97 ? -8.880 11.951 2.806 1.00 94.50 97 VAL A O 1
ATOM 760 N N . ARG A 1 98 ? -11.083 11.555 2.822 1.00 93.50 98 ARG A N 1
ATOM 761 C CA . ARG A 1 98 ? -11.358 12.306 1.601 1.00 93.50 98 ARG A CA 1
ATOM 762 C C . ARG A 1 98 ? -10.926 13.765 1.754 1.00 93.50 98 ARG A C 1
ATOM 764 O O . ARG A 1 98 ? -11.421 14.469 2.631 1.00 93.50 98 ARG A O 1
ATOM 771 N N . GLY A 1 99 ? -10.114 14.240 0.815 1.00 92.75 99 GLY A N 1
ATOM 772 C CA . GLY A 1 99 ? -9.641 15.629 0.786 1.00 92.75 99 GLY A CA 1
ATOM 773 C C . GLY A 1 99 ? -8.299 15.849 1.482 1.00 92.75 99 GLY A C 1
ATOM 774 O O . GLY A 1 99 ? -7.784 16.966 1.445 1.00 92.75 99 GLY A O 1
ATOM 775 N N . GLU A 1 100 ? -7.712 14.799 2.055 1.00 92.38 100 GLU A N 1
ATOM 776 C CA . GLU A 1 100 ? -6.304 14.795 2.438 1.00 92.38 100 GLU A CA 1
ATOM 777 C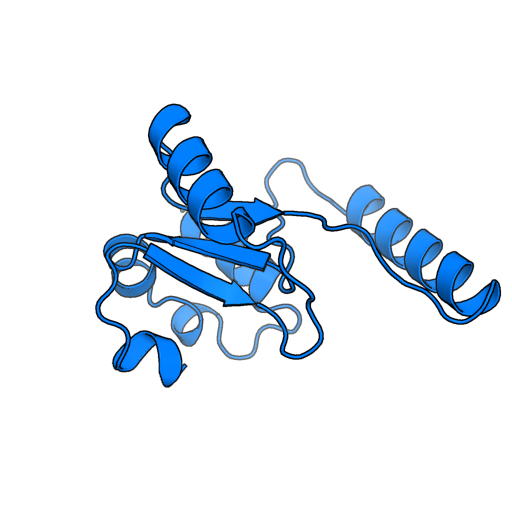 C . GLU A 1 100 ? -5.415 14.844 1.190 1.00 92.38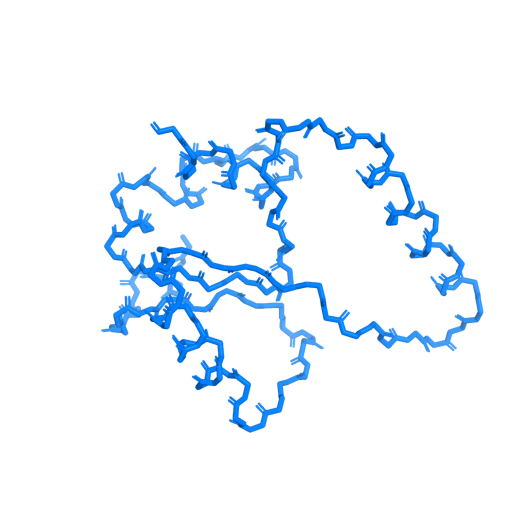 100 GLU A C 1
ATOM 779 O O . GLU A 1 100 ? -5.738 14.272 0.149 1.00 92.38 100 GLU A O 1
ATOM 784 N N . ALA A 1 101 ? -4.275 15.532 1.284 1.00 87.94 101 ALA A N 1
ATOM 785 C CA . ALA A 1 101 ? -3.354 15.656 0.150 1.00 87.94 101 ALA A CA 1
ATOM 786 C C . ALA A 1 101 ? -2.706 14.312 -0.227 1.00 87.94 101 ALA A C 1
ATOM 788 O O . ALA A 1 101 ? -2.412 14.075 -1.396 1.00 87.94 101 ALA A O 1
ATOM 789 N N . LEU A 1 102 ? -2.483 13.453 0.771 1.00 89.12 102 LEU A N 1
ATOM 790 C CA . LEU A 1 102 ? -1.912 12.114 0.640 1.00 89.12 102 LEU A CA 1
ATOM 791 C C . LEU A 1 102 ? -2.855 11.129 1.342 1.00 89.12 102 LEU A C 1
ATOM 793 O O . LEU A 1 102 ? -2.684 10.806 2.521 1.00 89.12 102 LEU A O 1
ATOM 797 N N . GLU A 1 103 ? -3.912 10.730 0.631 1.00 92.25 103 GLU A N 1
ATOM 798 C CA . GLU A 1 103 ? -4.995 9.899 1.176 1.00 92.25 103 GLU A CA 1
ATOM 799 C C . GLU A 1 103 ? -4.495 8.523 1.666 1.00 92.25 103 GLU A C 1
ATOM 801 O O . GLU A 1 103 ? -5.056 7.968 2.606 1.00 92.25 103 GLU A O 1
ATOM 806 N N . ASP A 1 104 ? -3.421 7.978 1.089 1.00 92.50 104 ASP A N 1
ATOM 807 C CA . ASP A 1 104 ? -2.794 6.712 1.495 1.00 92.50 104 ASP A CA 1
ATOM 808 C C . ASP A 1 104 ? -2.107 6.797 2.868 1.00 92.50 104 ASP A C 1
ATOM 810 O O . ASP A 1 104 ? -2.328 5.946 3.735 1.00 92.50 104 ASP A O 1
ATOM 814 N N . LEU A 1 105 ? -1.335 7.856 3.113 1.00 90.31 105 LEU A N 1
ATOM 815 C CA . LEU A 1 105 ? -0.735 8.134 4.419 1.00 90.31 105 LEU A CA 1
ATOM 816 C C . LEU A 1 105 ? -1.807 8.408 5.474 1.00 90.31 105 LEU A C 1
ATOM 818 O O . LEU A 1 105 ? -1.728 7.913 6.601 1.00 90.31 105 LEU A O 1
ATOM 822 N N . ALA A 1 106 ? -2.826 9.184 5.106 1.00 91.94 106 ALA A N 1
ATOM 823 C CA . ALA A 1 106 ? -3.949 9.460 5.986 1.00 91.94 106 ALA A CA 1
ATOM 824 C C . ALA A 1 106 ? -4.707 8.174 6.347 1.00 91.94 106 ALA A C 1
ATOM 826 O O . ALA A 1 106 ? -5.040 7.975 7.517 1.00 91.94 106 ALA A O 1
ATOM 827 N N . LEU A 1 107 ? -4.929 7.275 5.379 1.00 94.38 107 LEU A N 1
ATOM 828 C CA . LEU A 1 107 ? -5.555 5.975 5.617 1.00 94.38 107 LEU A CA 1
ATOM 829 C C . LEU A 1 107 ? -4.710 5.118 6.564 1.00 94.38 107 LEU A C 1
ATOM 831 O O . LEU A 1 107 ? -5.256 4.527 7.491 1.00 94.38 107 LEU A O 1
ATOM 835 N N . GLY A 1 108 ? -3.386 5.087 6.390 1.00 92.38 108 GLY A N 1
ATOM 836 C CA . GLY A 1 108 ? -2.486 4.386 7.309 1.00 92.38 108 GLY A CA 1
ATOM 837 C C . GLY A 1 108 ? -2.660 4.846 8.756 1.00 92.38 108 GLY A C 1
ATOM 838 O O . GLY A 1 108 ? -2.804 4.026 9.661 1.00 92.38 108 GLY A O 1
ATOM 839 N N . ASN A 1 109 ? -2.717 6.160 8.969 1.00 90.69 109 ASN A N 1
ATOM 840 C CA . ASN A 1 109 ? -2.938 6.738 10.294 1.00 90.69 109 ASN A CA 1
ATOM 841 C C . ASN A 1 109 ? -4.352 6.479 10.835 1.00 90.69 109 ASN A C 1
ATOM 843 O O . ASN A 1 109 ? -4.517 6.323 12.042 1.00 90.69 109 ASN A O 1
ATOM 847 N N . LEU A 1 110 ? -5.368 6.441 9.968 1.00 92.31 110 LEU A N 1
ATOM 848 C CA . LEU A 1 110 ? -6.745 6.117 10.345 1.00 92.31 110 LEU A CA 1
ATOM 849 C C . LEU A 1 110 ? -6.866 4.675 10.853 1.00 92.31 110 LEU A C 1
ATOM 851 O O . LEU A 1 110 ? -7.531 4.451 11.856 1.00 92.31 110 LEU A O 1
ATOM 855 N N . LEU A 1 111 ? -6.203 3.722 10.195 1.00 91.25 111 LEU A N 1
ATOM 856 C CA . LEU A 1 111 ? -6.240 2.297 10.551 1.00 91.25 111 LEU A CA 1
ATOM 857 C C . LEU A 1 111 ? -5.490 1.957 11.841 1.00 91.25 111 LEU A C 1
ATOM 859 O O . LEU A 1 111 ? -5.678 0.876 12.389 1.00 91.25 111 LEU A O 1
ATOM 863 N N . HIS A 1 112 ? -4.610 2.845 12.301 1.00 84.00 112 HIS A N 1
ATOM 864 C CA . HIS A 1 112 ? -3.879 2.645 13.547 1.00 84.00 112 HIS A CA 1
ATOM 865 C C . HIS A 1 112 ? -4.651 3.096 14.800 1.00 84.00 112 HIS A C 1
ATOM 867 O O . HIS A 1 112 ? -4.253 2.755 15.913 1.00 84.00 112 HIS A O 1
ATOM 873 N N . ARG A 1 113 ? -5.713 3.889 14.635 1.00 66.69 113 ARG A N 1
ATOM 874 C CA . ARG A 1 113 ? -6.532 4.386 15.750 1.00 66.69 113 ARG A CA 1
ATOM 875 C C . ARG A 1 113 ? -7.484 3.317 16.261 1.00 66.69 113 ARG A C 1
ATOM 877 O O . ARG A 1 113 ? -7.676 3.293 17.496 1.00 66.69 113 ARG A O 1
#

Secondary structure (DSSP, 8-state):
-HHHHH--SSEEEEE-TTPPPPTTHHHHHHHHHHHTT-SEEE--PPPP-SSHHHHHHHHHHHHHHHHT--TT-----TTEEEEEHHHHHHTTGGGTTTT-SSHHHHHHHHHT-

Radius of gyration: 14.9 Å; chains: 1; bounding box: 37×31×34 Å